Protein AF-A0A451EIH4-F1 (afdb_monomer)

Radius of gyration: 10.48 Å; Cα contacts (8 Å, |Δi|>4): 15; chains: 1; bounding box: 25×21×21 Å

Nearest PDB structures (foldseek):
  8apo-assembly1_Ao  TM=9.187E-01  e=5.144E-01  Polytomella magna
  8fn2-assembly1_S  TM=9.062E-01  e=5.144E-01  Borreliella burgdorferi B31
  5wfs-assembly1_Q  TM=8.827E-01  e=4.803E-01  Escherichia coli
  8y39-assembly1_O  TM=9.052E-01  e=1.344E+00  Staphylococcus aureus
  4wqu-assembly2_CU  TM=8.601E-01  e=1.344E+00  Thermus thermophilus HB8

InterPro domains:
  IPR005813 Large ribosomal subunit protein bL20 [PF00453] (1-37)
  IPR035566 Ribosomal protein bL20, C-terminal [G3DSA:1.10.1900.20] (1-42)
  IPR035566 Ribosomal protein bL20, C-terminal [SSF74731] (1-40)

Foldseek 3Di:
DDDPVVQVVLCVVVVNPDDPVVLVVCCVVPVPVNVVVSCVSPVVVPD

Structure (mmCIF, N/CA/C/O backbone):
data_AF-A0A451EIH4-F1
#
_entry.id   AF-A0A451EIH4-F1
#
loop_
_atom_site.group_PDB
_atom_site.id
_atom_site.type_symbol
_atom_site.label_atom_id
_atom_site.label_alt_id
_atom_site.label_comp_id
_atom_site.label_asym_id
_atom_site.label_entity_id
_atom_site.label_seq_id
_atom_site.pdbx_PDB_ins_code
_atom_site.Cartn_x
_atom_site.Cartn_y
_atom_site.Cartn_z
_atom_site.occupancy
_atom_site.B_iso_or_equiv
_atom_site.auth_seq_id
_atom_site.auth_comp_id
_atom_site.auth_asym_id
_atom_site.auth_atom_id
_atom_site.pdbx_PDB_model_num
ATOM 1 N N . GLY A 1 1 ? -10.339 -8.878 -4.544 1.00 58.41 1 GLY A N 1
ATOM 2 C CA . GLY A 1 1 ? -9.281 -7.850 -4.615 1.00 58.41 1 GLY A CA 1
ATOM 3 C C . GLY A 1 1 ? -9.902 -6.493 -4.370 1.00 58.41 1 GLY A C 1
ATOM 4 O O . GLY A 1 1 ? -11.006 -6.266 -4.847 1.00 58.41 1 GLY A O 1
ATOM 5 N N . VAL A 1 2 ? -9.254 -5.622 -3.598 1.00 67.12 2 VAL A N 1
ATOM 6 C CA . VAL A 1 2 ? -9.749 -4.256 -3.364 1.00 67.12 2 VAL A CA 1
ATOM 7 C C . VAL A 1 2 ? -9.384 -3.385 -4.558 1.00 67.12 2 VAL A C 1
ATOM 9 O O . VAL A 1 2 ? -8.224 -3.316 -4.954 1.00 67.12 2 VAL A O 1
ATOM 12 N N . SER A 1 3 ? -10.380 -2.728 -5.144 1.00 81.06 3 SER A N 1
ATOM 13 C CA . SER A 1 3 ? -10.180 -1.790 -6.246 1.00 81.06 3 SER A CA 1
ATOM 14 C C . SER A 1 3 ? -9.353 -0.594 -5.768 1.00 81.06 3 SER A C 1
ATOM 16 O O . SER A 1 3 ? -9.633 -0.045 -4.701 1.00 81.06 3 SER A O 1
ATOM 18 N N . TYR A 1 4 ? -8.394 -0.131 -6.577 1.00 80.69 4 TYR A N 1
ATOM 19 C CA . TYR A 1 4 ? -7.578 1.059 -6.282 1.00 80.69 4 TYR A CA 1
ATOM 20 C C . TYR A 1 4 ? -8.4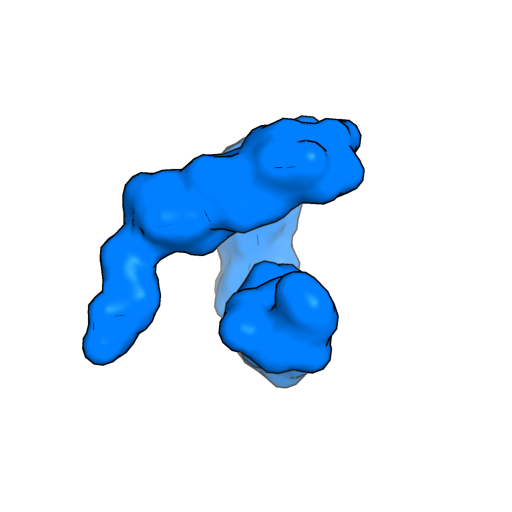29 2.263 -5.845 1.00 80.69 4 TYR A C 1
ATOM 22 O O . TYR A 1 4 ? -8.086 2.961 -4.897 1.00 80.69 4 TYR A O 1
ATOM 30 N N . ASN A 1 5 ? -9.597 2.451 -6.467 1.00 81.81 5 ASN A N 1
ATOM 31 C CA . ASN A 1 5 ? -10.519 3.527 -6.114 1.00 81.81 5 ASN A CA 1
ATOM 32 C C . ASN A 1 5 ? -11.026 3.439 -4.662 1.00 81.81 5 ASN A C 1
ATOM 34 O O . ASN A 1 5 ? -11.090 4.449 -3.969 1.00 81.81 5 ASN A O 1
ATOM 38 N N . ARG A 1 6 ? -11.324 2.226 -4.178 1.00 83.38 6 ARG A N 1
ATOM 39 C CA . ARG A 1 6 ? -11.774 1.990 -2.799 1.00 83.38 6 ARG A CA 1
ATOM 40 C C . ARG A 1 6 ? -10.635 2.259 -1.811 1.00 83.38 6 ARG A C 1
ATOM 42 O O . ARG A 1 6 ? -10.841 2.914 -0.799 1.00 83.38 6 ARG A O 1
ATOM 49 N N . PHE A 1 7 ? -9.414 1.844 -2.154 1.00 81.25 7 PHE A N 1
ATOM 50 C CA . PHE A 1 7 ? -8.211 2.140 -1.370 1.00 81.25 7 PHE A CA 1
ATOM 51 C C . PHE A 1 7 ? -7.948 3.649 -1.239 1.00 81.25 7 PHE A C 1
ATOM 53 O O . PHE A 1 7 ? -7.709 4.151 -0.143 1.00 81.25 7 PHE A O 1
ATOM 60 N N . ILE A 1 8 ? -8.073 4.387 -2.342 1.00 83.38 8 ILE A N 1
ATOM 61 C CA . ILE A 1 8 ? -7.933 5.845 -2.353 1.00 83.38 8 ILE A CA 1
ATOM 62 C C . ILE A 1 8 ? -9.042 6.515 -1.531 1.00 83.38 8 ILE A C 1
ATOM 64 O O . ILE A 1 8 ? -8.755 7.436 -0.771 1.00 83.38 8 ILE A O 1
ATOM 68 N N . GLN A 1 9 ? -10.284 6.022 -1.592 1.00 83.88 9 GLN A N 1
ATOM 69 C CA . GLN A 1 9 ? -11.368 6.508 -0.731 1.00 83.88 9 GLN A CA 1
ATOM 70 C C . GLN A 1 9 ? -11.073 6.324 0.767 1.00 83.88 9 GLN A C 1
ATOM 72 O O . GLN A 1 9 ? -11.369 7.234 1.539 1.00 83.88 9 GLN A O 1
ATOM 77 N N . TYR A 1 10 ? -10.466 5.210 1.196 1.00 81.62 10 TYR A N 1
ATOM 78 C CA . TYR A 1 10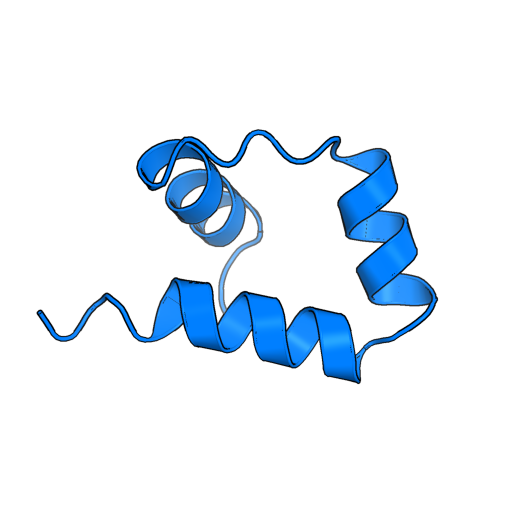 ? -10.064 5.037 2.603 1.00 81.62 10 TYR A CA 1
ATOM 79 C C . TYR A 1 10 ? -8.978 6.022 3.029 1.00 81.62 10 TYR A C 1
ATOM 81 O O . TYR A 1 10 ? -9.046 6.581 4.123 1.00 81.62 10 TYR A O 1
ATOM 89 N N . LEU A 1 11 ? -8.003 6.270 2.154 1.00 82.69 11 LEU A N 1
ATOM 90 C CA . LEU A 1 11 ? -6.952 7.256 2.395 1.00 82.69 11 LEU A CA 1
ATOM 91 C C . L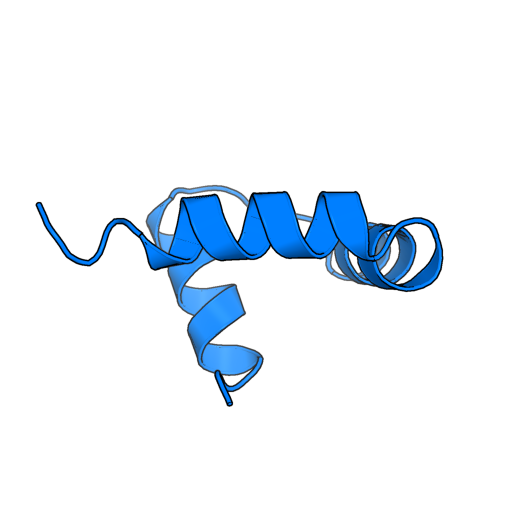EU A 1 11 ? -7.553 8.659 2.579 1.00 82.69 11 LEU A C 1
ATOM 93 O O . LEU A 1 11 ? -7.284 9.310 3.589 1.00 82.69 11 LEU A O 1
ATOM 97 N N . TYR A 1 12 ? -8.466 9.061 1.686 1.00 84.38 12 TYR A N 1
ATOM 98 C CA . TYR A 1 12 ? -9.199 10.325 1.806 1.00 84.38 12 TYR A CA 1
ATOM 99 C C . TYR A 1 12 ? -10.044 10.408 3.084 1.00 84.38 12 TYR A C 1
ATOM 101 O O . TYR A 1 12 ? -10.020 11.442 3.749 1.00 84.38 12 TYR A O 1
ATOM 109 N N . LYS A 1 13 ? -10.755 9.336 3.466 1.00 84.19 13 LYS A N 1
ATOM 110 C CA . LYS A 1 13 ? -11.550 9.300 4.710 1.00 84.19 13 LYS A CA 1
ATOM 111 C C . LYS A 1 13 ? -10.702 9.550 5.956 1.00 84.19 13 LYS A C 1
ATOM 113 O O . LYS A 1 13 ? -11.158 10.212 6.880 1.00 84.19 13 LYS A O 1
ATOM 118 N N . ARG A 1 14 ? -9.465 9.054 5.971 1.00 83.19 14 ARG A N 1
ATOM 119 C CA . ARG A 1 14 ? -8.515 9.243 7.077 1.00 83.19 14 ARG A CA 1
ATOM 120 C C . ARG A 1 14 ? -7.704 10.540 6.976 1.00 83.19 14 ARG 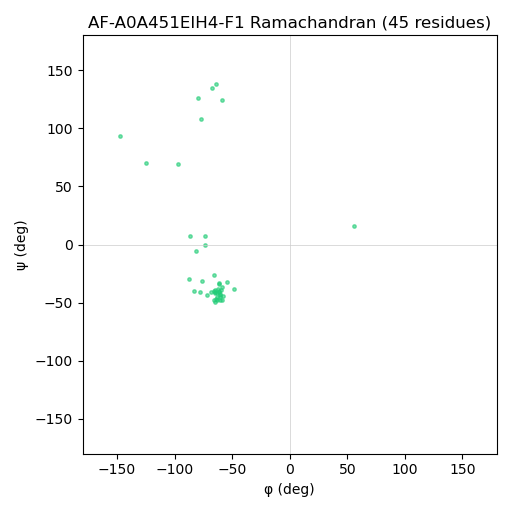A C 1
ATOM 122 O O . ARG A 1 14 ? -6.775 10.717 7.754 1.00 83.19 14 ARG A O 1
ATOM 129 N N . GLN A 1 15 ? -8.022 11.425 6.023 1.00 79.75 15 GLN A N 1
ATOM 130 C CA . GLN A 1 15 ? -7.272 12.659 5.730 1.00 79.75 15 GLN A CA 1
ATOM 131 C C . GLN A 1 15 ? -5.784 12.425 5.413 1.00 79.75 15 GLN A C 1
ATOM 133 O O . GLN A 1 15 ? -4.981 13.356 5.377 1.00 79.75 15 GLN A O 1
ATOM 138 N N . LEU A 1 16 ? -5.411 11.179 5.120 1.00 75.94 16 LEU A N 1
ATOM 139 C CA . LEU A 1 16 ? -4.119 10.857 4.552 1.00 75.94 16 LEU A CA 1
ATOM 140 C C . LEU A 1 16 ? -4.225 11.230 3.077 1.00 75.94 16 LEU A C 1
ATOM 142 O O . LEU A 1 16 ? -4.918 10.570 2.306 1.00 75.94 16 LEU A O 1
ATOM 146 N N . LEU A 1 17 ? -3.551 12.307 2.687 1.00 66.75 17 LEU A N 1
ATOM 147 C CA . LEU A 1 17 ? -3.395 12.727 1.296 1.00 66.75 17 LEU A CA 1
ATOM 148 C C . LEU A 1 17 ? -2.040 12.223 0.774 1.00 66.75 17 LEU A C 1
ATOM 150 O O . LEU A 1 17 ? -1.126 13.029 0.581 1.00 66.75 17 LEU A O 1
ATOM 154 N N . PRO A 1 18 ? -1.828 10.905 0.578 1.00 67.69 18 PRO A N 1
ATOM 155 C CA . PRO A 1 18 ? -0.566 10.445 0.044 1.00 67.69 18 PRO A CA 1
ATOM 156 C C . PRO A 1 18 ? -0.447 10.917 -1.401 1.00 67.69 18 PRO A C 1
ATOM 158 O O . PRO A 1 18 ? -1.362 10.781 -2.219 1.00 67.69 18 PRO A O 1
ATOM 161 N N . ASN A 1 19 ? 0.724 11.443 -1.737 1.00 81.81 19 ASN A N 1
ATOM 162 C CA . ASN A 1 19 ? 1.066 11.700 -3.120 1.00 81.81 19 ASN A CA 1
ATOM 163 C C . ASN A 1 19 ? 0.992 10.371 -3.894 1.00 81.81 19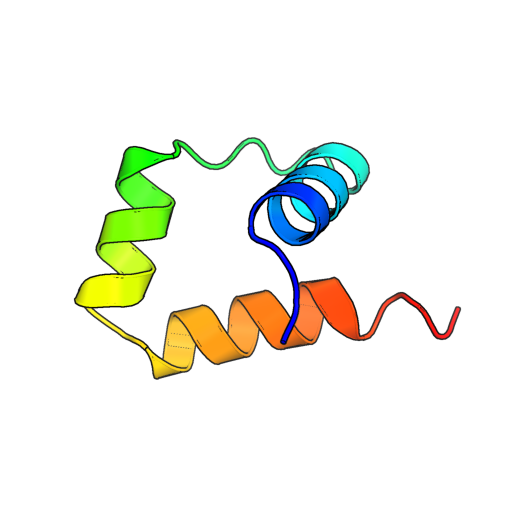 ASN A C 1
ATOM 165 O O . ASN A 1 19 ? 1.646 9.391 -3.526 1.00 81.81 19 ASN A O 1
ATOM 169 N N . ARG A 1 20 ? 0.199 10.333 -4.974 1.00 81.81 20 ARG A N 1
ATOM 170 C CA . ARG A 1 20 ? -0.012 9.120 -5.785 1.00 81.81 20 ARG A CA 1
ATOM 171 C C . ARG A 1 20 ? 1.311 8.519 -6.275 1.00 81.81 20 ARG A C 1
ATOM 173 O O . ARG A 1 20 ? 1.426 7.298 -6.340 1.00 81.81 20 ARG A O 1
ATOM 180 N N . LYS A 1 21 ? 2.323 9.361 -6.541 1.00 88.25 21 LYS A N 1
ATOM 181 C CA . LYS A 1 21 ? 3.688 8.918 -6.879 1.00 88.25 21 LYS A CA 1
ATOM 182 C C . LYS A 1 21 ? 4.366 8.187 -5.724 1.00 88.25 21 LYS A C 1
ATOM 184 O O . LYS A 1 21 ? 4.857 7.085 -5.922 1.00 88.25 21 LYS A O 1
ATOM 189 N N . THR A 1 22 ? 4.345 8.759 -4.526 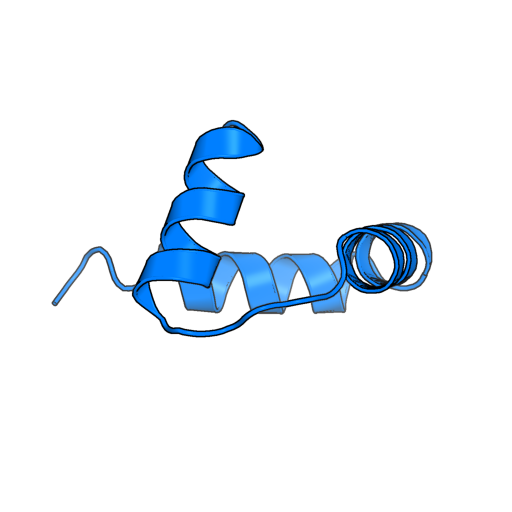1.00 86.25 22 THR A N 1
ATOM 190 C CA . THR A 1 22 ? 4.966 8.162 -3.336 1.00 86.25 22 THR A CA 1
ATOM 191 C C . THR A 1 22 ? 4.335 6.817 -2.991 1.00 86.25 22 THR A C 1
ATOM 193 O O . THR A 1 22 ? 5.045 5.864 -2.699 1.00 86.25 22 THR A O 1
ATOM 196 N N . LEU A 1 23 ? 3.011 6.701 -3.097 1.00 84.81 23 LEU A N 1
ATOM 197 C CA . LEU A 1 23 ? 2.301 5.450 -2.827 1.00 84.81 23 LEU A CA 1
ATOM 198 C C . LEU A 1 23 ? 2.673 4.340 -3.819 1.00 84.81 23 LEU A C 1
ATOM 200 O O . LEU A 1 23 ? 2.895 3.201 -3.416 1.00 84.81 23 LEU A O 1
ATOM 204 N N . ALA A 1 24 ? 2.789 4.685 -5.105 1.00 88.06 24 ALA A N 1
ATOM 205 C CA . ALA A 1 24 ? 3.261 3.760 -6.130 1.00 88.06 24 ALA A CA 1
ATOM 206 C C . ALA A 1 24 ? 4.729 3.369 -5.902 1.00 88.06 24 ALA A C 1
ATOM 208 O O . ALA A 1 24 ? 5.078 2.201 -6.031 1.00 88.06 24 ALA A O 1
ATOM 209 N N . GLN A 1 25 ? 5.574 4.324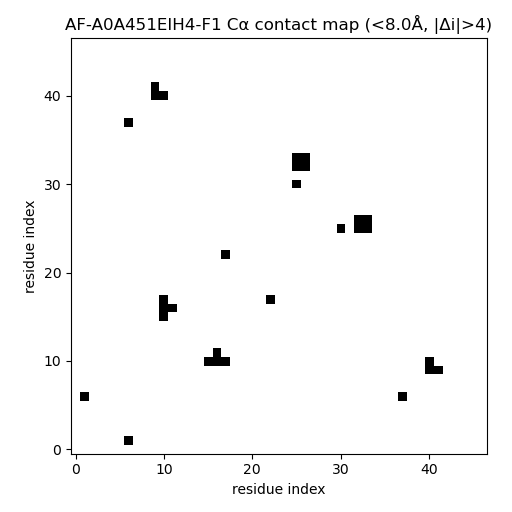 -5.508 1.00 90.69 25 GLN A N 1
ATOM 210 C CA . GLN A 1 25 ? 6.974 4.057 -5.180 1.00 90.69 25 GLN A CA 1
ATOM 211 C C . GLN A 1 25 ? 7.109 3.117 -3.981 1.00 90.69 25 GLN A C 1
ATOM 213 O O . GLN A 1 25 ? 7.902 2.190 -4.053 1.00 90.69 25 GLN A O 1
ATOM 218 N N . ILE A 1 26 ? 6.309 3.290 -2.925 1.00 87.94 26 ILE A N 1
ATOM 219 C CA . ILE A 1 26 ? 6.291 2.374 -1.774 1.00 87.94 26 ILE A CA 1
ATOM 220 C C . ILE A 1 26 ? 5.831 0.980 -2.207 1.00 87.94 26 ILE A C 1
ATOM 222 O O . ILE A 1 26 ? 6.471 0.001 -1.853 1.00 87.94 26 ILE A O 1
ATOM 226 N N . ALA A 1 27 ? 4.770 0.880 -3.014 1.00 87.00 27 ALA A N 1
ATOM 227 C CA . ALA A 1 27 ? 4.267 -0.408 -3.495 1.00 87.00 27 ALA A CA 1
ATOM 228 C C . ALA A 1 27 ? 5.293 -1.186 -4.339 1.00 87.00 27 ALA A C 1
ATOM 230 O O . ALA A 1 27 ? 5.302 -2.414 -4.303 1.00 87.00 27 ALA A O 1
ATOM 231 N N . VAL A 1 28 ? 6.140 -0.475 -5.092 1.00 90.94 28 VAL A N 1
ATOM 232 C CA . VAL A 1 28 ? 7.204 -1.065 -5.920 1.00 90.94 28 VAL A CA 1
ATOM 233 C C . VAL A 1 28 ? 8.462 -1.371 -5.106 1.00 90.94 28 VAL A C 1
ATOM 235 O O . VAL A 1 28 ? 9.087 -2.402 -5.328 1.00 90.94 28 VAL A O 1
ATOM 238 N N . LEU A 1 29 ? 8.844 -0.482 -4.186 1.00 93.44 29 LEU A N 1
ATOM 239 C CA . LEU A 1 29 ? 10.074 -0.600 -3.403 1.00 93.44 29 LEU A CA 1
ATOM 240 C C . LEU A 1 29 ? 9.938 -1.611 -2.261 1.00 93.44 29 LEU A C 1
ATOM 242 O O . LEU A 1 29 ? 10.870 -2.367 -2.010 1.00 93.44 29 LEU A O 1
ATOM 246 N N . ASP A 1 30 ? 8.795 -1.618 -1.573 1.00 90.06 30 ASP A N 1
ATOM 247 C CA . ASP A 1 30 ? 8.562 -2.466 -0.410 1.00 90.06 30 ASP A CA 1
ATOM 248 C C . ASP A 1 30 ? 7.088 -2.893 -0.311 1.00 90.06 30 ASP A C 1
ATOM 250 O O . ASP A 1 30 ? 6.214 -2.224 0.259 1.00 90.06 30 ASP A O 1
ATOM 254 N N . SER A 1 31 ? 6.805 -4.059 -0.889 1.00 87.25 31 SER A N 1
ATOM 255 C CA . SER A 1 31 ? 5.462 -4.639 -0.912 1.00 87.25 31 SER A CA 1
ATOM 256 C C . SER A 1 31 ? 4.959 -5.033 0.483 1.00 87.25 31 SER A C 1
ATOM 258 O O . SER A 1 31 ? 3.748 -5.017 0.717 1.00 87.25 31 SER A O 1
ATOM 260 N N . ASN A 1 32 ? 5.855 -5.327 1.434 1.00 89.12 32 ASN A N 1
ATOM 261 C CA . ASN A 1 32 ? 5.507 -5.658 2.819 1.00 89.12 32 ASN A CA 1
AT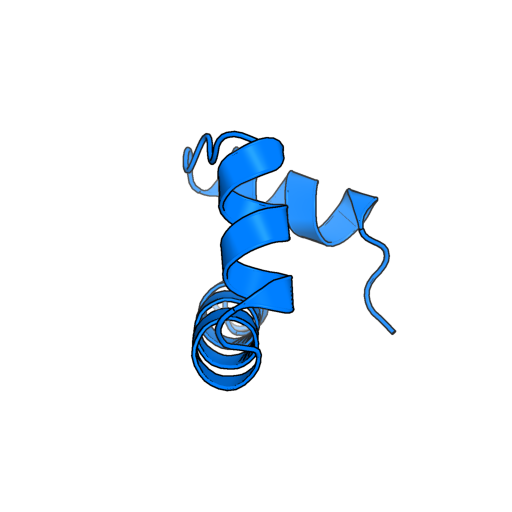OM 262 C C . ASN A 1 32 ? 5.011 -4.429 3.591 1.00 89.12 32 ASN A C 1
ATOM 264 O O . ASN A 1 32 ? 3.995 -4.495 4.291 1.00 89.12 32 ASN A O 1
ATOM 268 N N . CYS A 1 33 ? 5.682 -3.294 3.425 1.00 84.56 33 CYS A N 1
ATOM 269 C CA . CYS A 1 33 ? 5.298 -1.997 3.957 1.00 84.56 33 CYS A CA 1
ATOM 270 C C . CYS A 1 33 ? 3.966 -1.563 3.348 1.00 84.56 33 CYS A C 1
ATOM 272 O O . CYS A 1 33 ? 3.027 -1.246 4.081 1.00 84.56 33 CYS A O 1
ATOM 274 N N . PHE A 1 34 ? 3.821 -1.672 2.022 1.00 86.75 34 PHE A N 1
ATOM 275 C CA . PHE A 1 34 ? 2.545 -1.411 1.357 1.00 86.75 34 PHE A CA 1
ATOM 276 C C . PHE A 1 34 ? 1.417 -2.310 1.885 1.00 86.75 34 PHE A C 1
ATOM 278 O O . PHE A 1 34 ? 0.335 -1.815 2.189 1.00 86.75 34 PHE A O 1
ATOM 285 N N . SER A 1 35 ? 1.666 -3.611 2.060 1.00 86.31 35 SER A N 1
ATOM 286 C CA . SER A 1 35 ? 0.697 -4.567 2.614 1.00 86.31 35 SER A CA 1
ATOM 287 C C . SER A 1 35 ? 0.309 -4.228 4.055 1.00 86.31 35 SER A C 1
ATOM 289 O O . SER A 1 35 ? -0.860 -4.317 4.426 1.00 86.31 35 SER A O 1
ATOM 291 N N . THR A 1 36 ? 1.264 -3.765 4.861 1.00 87.62 36 THR A N 1
ATOM 292 C CA . THR A 1 36 ? 1.022 -3.318 6.239 1.00 87.62 36 THR A CA 1
ATOM 293 C C . THR A 1 36 ? 0.152 -2.068 6.263 1.00 87.62 36 THR A C 1
ATOM 295 O O . THR A 1 36 ? -0.847 -2.031 6.978 1.00 87.62 36 THR A O 1
ATOM 298 N N . ILE A 1 37 ? 0.472 -1.067 5.440 1.00 83.88 37 ILE A N 1
ATOM 299 C CA . ILE A 1 37 ? -0.334 0.150 5.283 1.00 83.88 37 ILE A CA 1
ATOM 300 C C . ILE A 1 37 ? -1.746 -0.222 4.824 1.00 83.88 37 ILE A C 1
ATOM 302 O O . ILE A 1 37 ? -2.733 0.197 5.420 1.00 83.88 37 ILE A O 1
ATOM 306 N N . PHE A 1 38 ? -1.847 -1.074 3.810 1.00 83.75 38 PHE A N 1
ATOM 307 C CA . PHE A 1 38 ? -3.112 -1.539 3.267 1.00 83.75 38 PHE A CA 1
ATOM 308 C C . PHE A 1 38 ? -3.966 -2.277 4.309 1.00 83.75 38 PHE A C 1
ATOM 310 O O . PHE A 1 38 ? -5.162 -2.006 4.413 1.00 83.75 38 PHE A O 1
ATOM 317 N N . LYS A 1 39 ? -3.369 -3.159 5.122 1.00 83.94 39 LYS A N 1
ATOM 318 C CA . LYS A 1 39 ? -4.060 -3.858 6.217 1.00 83.94 39 LYS A CA 1
ATOM 319 C C . LYS A 1 39 ? -4.536 -2.895 7.299 1.00 83.94 39 LYS A C 1
ATOM 321 O O . LYS A 1 39 ? -5.699 -2.955 7.663 1.00 83.94 39 LYS A O 1
ATOM 326 N N . ASN A 1 40 ? -3.693 -1.970 7.756 1.00 83.00 40 ASN A N 1
ATOM 327 C CA . ASN A 1 40 ? -4.091 -0.971 8.758 1.00 83.00 40 ASN A CA 1
ATOM 328 C C . ASN A 1 40 ? -5.231 -0.065 8.262 1.00 83.00 40 ASN A C 1
ATOM 330 O O . ASN A 1 40 ? -6.105 0.324 9.029 1.00 83.00 40 ASN A O 1
ATOM 334 N N . LEU A 1 41 ? -5.252 0.243 6.963 1.00 79.38 41 LEU A N 1
ATOM 335 C CA . LEU A 1 41 ? -6.324 1.025 6.350 1.00 79.38 41 LEU A CA 1
ATOM 336 C C . LEU A 1 41 ? -7.612 0.214 6.138 1.00 79.38 41 LEU A C 1
ATOM 338 O O . LEU A 1 41 ? -8.689 0.797 6.204 1.00 79.38 41 LEU A O 1
ATOM 342 N N . SER A 1 42 ? -7.508 -1.098 5.898 1.00 70.19 42 SER A N 1
ATOM 343 C CA . SER A 1 42 ? -8.654 -1.987 5.634 1.00 70.19 42 SER A CA 1
ATOM 344 C C . SER A 1 42 ? -9.277 -2.579 6.907 1.00 70.19 42 SER A C 1
ATOM 346 O O . SER A 1 42 ? -10.474 -2.836 6.932 1.00 70.19 42 SER A O 1
ATOM 348 N N . CYS A 1 43 ? -8.498 -2.782 7.974 1.00 63.66 43 CYS A N 1
ATOM 349 C CA . CYS A 1 43 ? -8.972 -3.359 9.240 1.00 63.66 43 CYS A C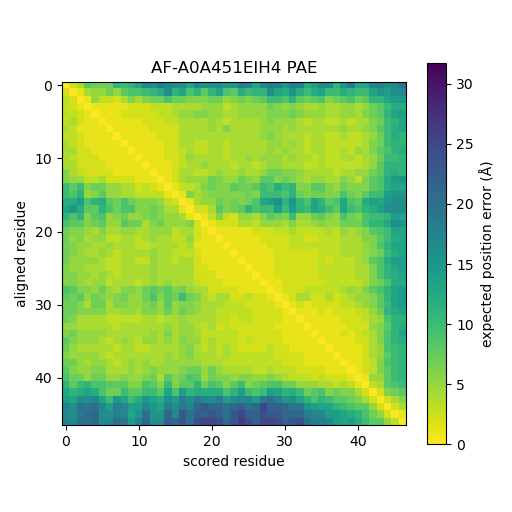A 1
ATOM 350 C C . CYS A 1 43 ? -9.833 -2.403 10.088 1.00 63.66 43 CYS A C 1
ATOM 352 O O . CYS A 1 43 ? -10.300 -2.802 11.146 1.00 63.66 43 CYS A O 1
ATOM 354 N N . ASP A 1 44 ? -10.066 -1.168 9.639 1.00 56.75 44 ASP A N 1
ATOM 355 C CA . ASP A 1 44 ? -10.948 -0.201 10.316 1.00 56.75 44 ASP A CA 1
ATOM 356 C C . ASP A 1 44 ? -12.436 -0.419 10.004 1.00 56.75 44 ASP A C 1
ATOM 358 O O . ASP A 1 44 ? -13.284 0.253 10.570 1.00 56.75 44 ASP A O 1
ATOM 362 N N . GLU A 1 45 ? -12.784 -1.348 9.103 1.00 53.50 45 GLU A N 1
ATOM 363 C CA . GLU A 1 45 ? -14.187 -1.715 8.835 1.00 53.50 45 GLU A CA 1
ATOM 364 C C . GLU A 1 45 ? -14.816 -2.567 9.963 1.00 53.50 45 GLU A C 1
ATOM 366 O O . GLU A 1 45 ? -15.938 -3.049 9.820 1.00 53.50 45 GLU A O 1
ATOM 371 N N . ILE A 1 46 ? -14.111 -2.743 11.087 1.00 47.44 46 ILE A N 1
ATOM 372 C CA . ILE A 1 46 ? -14.593 -3.388 12.315 1.00 47.44 46 ILE A CA 1
ATOM 373 C C . ILE A 1 46 ? -14.397 -2.412 13.486 1.00 47.44 46 ILE A C 1
ATOM 375 O O . ILE A 1 46 ? -13.513 -2.575 14.324 1.00 47.44 46 ILE A O 1
ATOM 379 N N . GLY A 1 47 ? -15.198 -1.351 13.495 1.00 40.50 47 GLY A N 1
ATOM 380 C CA . GLY A 1 47 ? -15.271 -0.346 14.554 1.00 40.50 47 GLY A CA 1
ATOM 381 C C . GLY A 1 47 ? -16.610 0.361 14.508 1.00 40.50 47 GLY A C 1
ATOM 382 O O . GLY A 1 47 ? -16.920 0.921 13.433 1.00 40.50 47 GLY A O 1
#

Solvent-accessible surface area (backbone atoms only — not comparable to full-atom values): 2905 Å² total; per-residue (Å²): 132,86,52,68,70,60,55,50,51,49,33,55,74,69,70,46,80,73,53,70,65,59,54,52,49,40,48,72,76,35,53,67,60,39,49,51,54,51,46,66,65,58,62,59,84,75,119

pLDDT: mean 79.27, std 11.73, range [40.5, 93.44]

Organism: NCBI:txid123598

Mean predicted aligned error: 6.05 Å

Sequence (47 aa):
GVSYNRFIQYLYKRQLLPNRKTLAQIAVLDSNCFSTIFKNLSCDEIG

Secondary structure (DSSP, 8-state):
---HHHHHHHHHHTT----HHHHHHHHHH-HHHHHHHHHHHHGGG--